Protein AF-A0A8T5A7S9-F1 (afdb_monomer_lite)

pLDDT: mean 94.55, std 4.29, range [72.12, 98.38]

Radius of gyration: 16.16 Å; chains: 1; bounding box: 42×24×37 Å

Foldseek 3Di:
DDDDDDPVCCVLCVPDDDDDDDDPPDDKFLDDPVLVVVLVVLLVVLLVPDDPVCCVPPPLQVVVCVVCVSVVHRCVVVPQLLSVQSVCSNVVHDDDRGIPVVSVVSSVCVVVVHRD

Secondary structure (DSSP, 8-state):
------HHHHHH-TT---------S----S--HHHHHHHHHHHHHHHHH--HHHHHH-HHHHHHHHHHHHTT--TTTS--HHHHHHHHHHTTPPPP-S-HHHHHHHHHHHHH----

Structure (mmCIF, N/CA/C/O backbone):
data_AF-A0A8T5A7S9-F1
#
_entry.id   AF-A0A8T5A7S9-F1
#
loop_
_atom_site.group_PDB
_atom_site.id
_atom_site.type_symbol
_atom_site.label_atom_id
_atom_site.label_alt_id
_atom_site.label_comp_id
_atom_site.label_asym_id
_atom_site.label_entity_id
_atom_site.label_seq_id
_atom_site.pdbx_PDB_ins_code
_atom_site.Cartn_x
_atom_site.Cartn_y
_atom_site.Cartn_z
_atom_site.occupancy
_atom_site.B_iso_or_equiv
_atom_site.auth_seq_id
_atom_site.auth_comp_id
_atom_site.auth_asym_id
_atom_site.auth_atom_id
_atom_site.pdbx_PDB_model_num
ATOM 1 N N . MET A 1 1 ? -22.060 -4.776 -10.569 1.00 72.12 1 MET A N 1
ATOM 2 C CA . MET A 1 1 ? -21.684 -5.595 -9.398 1.00 72.12 1 MET A CA 1
ATOM 3 C C . MET A 1 1 ? -22.389 -4.995 -8.197 1.00 72.12 1 MET A C 1
ATOM 5 O O . MET A 1 1 ? -22.374 -3.778 -8.092 1.00 72.12 1 MET A O 1
ATOM 9 N N . SER A 1 2 ? -23.050 -5.793 -7.359 1.00 79.19 2 SER A N 1
ATOM 10 C CA . SER A 1 2 ? -23.693 -5.315 -6.128 1.00 79.19 2 SER A CA 1
ATOM 11 C C . SER A 1 2 ? -22.874 -5.774 -4.926 1.00 79.19 2 SER A C 1
ATOM 13 O O . SER A 1 2 ? -22.640 -6.971 -4.777 1.00 79.19 2 SER A O 1
ATOM 15 N N . ILE A 1 3 ? -22.430 -4.837 -4.088 1.00 86.00 3 ILE A N 1
ATOM 16 C CA . ILE A 1 3 ? -21.773 -5.148 -2.815 1.00 86.00 3 ILE A CA 1
ATOM 17 C C . ILE A 1 3 ? -22.850 -5.174 -1.736 1.00 86.00 3 ILE A C 1
ATOM 19 O O . ILE A 1 3 ? -23.595 -4.207 -1.572 1.00 86.00 3 ILE A O 1
ATOM 23 N N . THR A 1 4 ? -22.923 -6.266 -0.983 1.00 87.69 4 THR A N 1
ATOM 24 C CA . THR A 1 4 ? -23.822 -6.386 0.166 1.00 87.69 4 THR A CA 1
ATOM 25 C C . THR A 1 4 ? -22.981 -6.542 1.422 1.00 87.69 4 THR A C 1
ATOM 27 O O . THR A 1 4 ? -22.227 -7.501 1.553 1.00 87.69 4 THR A O 1
ATOM 30 N N . LEU A 1 5 ? -23.098 -5.583 2.341 1.00 88.75 5 LEU A N 1
ATOM 31 C CA . LEU A 1 5 ? -22.435 -5.652 3.641 1.00 88.75 5 LEU A CA 1
ATOM 32 C C . LEU A 1 5 ? -23.279 -6.475 4.608 1.00 88.75 5 LEU A C 1
ATOM 34 O O . LEU A 1 5 ? -24.494 -6.285 4.683 1.00 88.75 5 LEU A O 1
ATOM 38 N N . HIS A 1 6 ? -22.619 -7.349 5.364 1.00 91.88 6 HIS A N 1
ATOM 39 C CA . HIS A 1 6 ? -23.257 -8.081 6.451 1.00 91.88 6 HIS A CA 1
ATOM 40 C C . HIS A 1 6 ? -23.828 -7.092 7.491 1.00 91.88 6 HIS A C 1
ATOM 42 O O . HIS A 1 6 ? -23.153 -6.100 7.784 1.00 91.88 6 HIS A O 1
ATOM 48 N N . PRO A 1 7 ? -25.026 -7.329 8.066 1.00 91.69 7 PRO A N 1
ATOM 49 C CA . PRO A 1 7 ? -25.656 -6.395 9.006 1.00 91.69 7 PRO A CA 1
ATOM 50 C C . PRO A 1 7 ? -24.746 -5.982 10.168 1.00 91.69 7 PRO A C 1
ATOM 52 O O . PRO A 1 7 ? -24.615 -4.795 10.447 1.00 91.69 7 PRO A O 1
ATOM 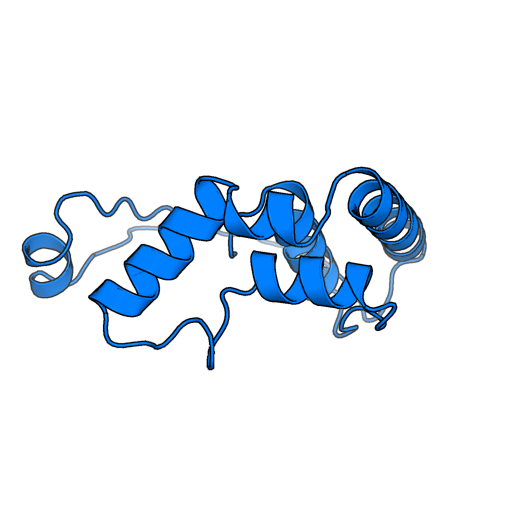55 N N . GLU A 1 8 ? -24.017 -6.939 10.748 1.00 92.50 8 GLU A N 1
ATOM 56 C CA . GLU A 1 8 ? -23.076 -6.677 11.846 1.00 92.50 8 GLU A CA 1
ATOM 57 C C . GLU A 1 8 ? -22.002 -5.636 11.475 1.00 92.50 8 GLU A C 1
ATOM 59 O O . GLU A 1 8 ? -21.623 -4.806 12.298 1.00 92.50 8 GLU A O 1
ATOM 64 N N . LEU A 1 9 ? -21.528 -5.628 10.222 1.00 90.31 9 LEU A N 1
ATOM 65 C CA . LEU A 1 9 ? -20.544 -4.642 9.769 1.00 90.31 9 LEU A CA 1
ATOM 66 C C . LEU A 1 9 ? -21.152 -3.242 9.687 1.00 90.31 9 LEU A C 1
ATOM 68 O O . LEU A 1 9 ? -20.486 -2.279 10.049 1.00 90.31 9 LEU A O 1
ATOM 72 N N . ARG A 1 10 ? -22.413 -3.123 9.259 1.00 88.38 10 ARG A N 1
ATOM 73 C CA . ARG A 1 10 ? -23.111 -1.828 9.205 1.00 88.38 10 ARG A CA 1
ATOM 74 C C . ARG A 1 10 ? -23.384 -1.274 10.598 1.00 88.38 10 ARG A C 1
ATOM 76 O O . ARG A 1 10 ? -23.251 -0.076 10.813 1.00 88.38 10 ARG A O 1
ATOM 83 N N . GLU A 1 11 ? -23.744 -2.142 11.539 1.00 91.19 11 GLU A N 1
ATOM 84 C CA . GLU A 1 11 ? -23.976 -1.750 12.931 1.00 91.19 11 GLU A CA 1
ATOM 85 C C . GLU A 1 11 ? -22.678 -1.315 13.613 1.00 91.19 11 GLU A C 1
ATOM 87 O O . GLU A 1 11 ? -22.636 -0.269 14.262 1.00 91.19 11 GLU A O 1
ATOM 92 N N . ARG A 1 12 ? -21.602 -2.092 13.435 1.00 90.44 12 ARG A N 1
ATOM 93 C CA . ARG A 1 12 ? -20.303 -1.818 14.061 1.00 90.44 12 ARG A CA 1
ATOM 94 C C . ARG A 1 12 ? -19.536 -0.679 13.397 1.00 90.44 12 ARG A C 1
ATOM 96 O O . ARG A 1 12 ? -18.752 -0.034 14.091 1.00 90.44 12 ARG A O 1
ATOM 103 N N . PHE A 1 13 ? -19.731 -0.433 12.100 1.00 90.06 13 PHE A N 1
ATOM 104 C CA . PHE A 1 13 ? -19.021 0.575 11.304 1.00 90.06 13 PHE A CA 1
ATOM 105 C C . PHE A 1 13 ? -20.004 1.374 10.439 1.00 90.06 13 PHE A C 1
ATOM 107 O O . PHE A 1 13 ? -20.103 1.184 9.230 1.00 90.06 13 PHE A O 1
ATOM 114 N N . GLN A 1 14 ? -20.744 2.279 11.078 1.00 87.50 14 GLN A N 1
ATOM 115 C CA . GLN A 1 14 ? -21.763 3.108 10.418 1.00 87.50 14 GLN A CA 1
ATOM 116 C C . GLN A 1 14 ? -21.176 4.067 9.370 1.00 87.50 14 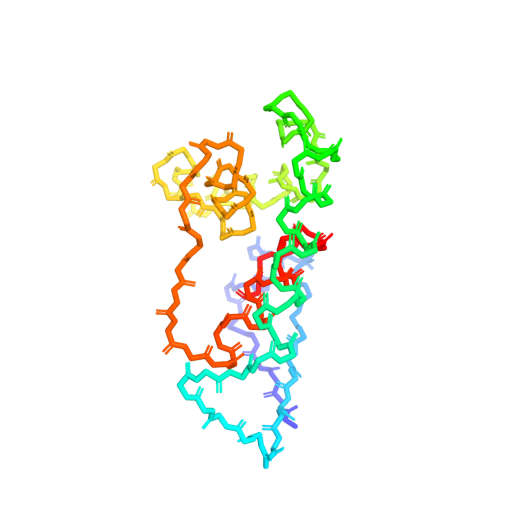GLN A C 1
ATOM 118 O O . GLN A 1 14 ? -21.871 4.484 8.450 1.00 87.50 14 GLN A O 1
ATOM 123 N N . ASP A 1 15 ? -19.894 4.392 9.514 1.00 87.81 15 ASP A N 1
ATOM 124 C CA . ASP A 1 15 ? -19.087 5.244 8.647 1.00 87.81 15 ASP A CA 1
ATOM 125 C C . ASP A 1 15 ? -18.345 4.468 7.540 1.00 87.81 15 ASP A C 1
ATOM 127 O O . ASP A 1 15 ? -17.597 5.060 6.764 1.00 87.81 15 ASP A O 1
ATOM 131 N N . LEU A 1 16 ? -18.523 3.142 7.456 1.00 86.38 16 LEU A N 1
ATOM 132 C CA . LEU A 1 16 ? -17.838 2.316 6.465 1.00 86.38 16 LEU A CA 1
ATOM 133 C C . LEU A 1 16 ? -18.494 2.432 5.087 1.00 86.38 16 LEU A C 1
ATOM 135 O O . LEU A 1 16 ? -19.547 1.849 4.819 1.00 86.38 16 LEU A O 1
ATOM 139 N N . GLU A 1 17 ? -17.790 3.090 4.176 1.00 85.06 17 GLU A N 1
ATOM 140 C CA . GLU A 1 17 ? -18.099 3.066 2.752 1.00 85.06 17 GLU A CA 1
ATOM 141 C C . GLU A 1 17 ? -17.252 2.009 2.042 1.00 85.06 17 GLU A C 1
ATOM 143 O O . GLU A 1 17 ? -16.027 1.980 2.160 1.00 85.06 17 GLU A O 1
ATOM 148 N N . VAL A 1 18 ? -17.907 1.131 1.279 1.00 86.12 18 VAL A N 1
ATOM 149 C CA . VAL A 1 18 ? -17.225 0.097 0.49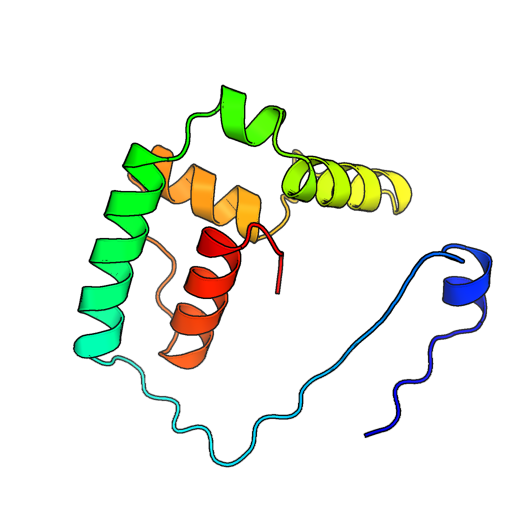4 1.00 86.12 18 VAL A CA 1
ATOM 150 C C . VAL A 1 18 ? -17.506 0.320 -0.979 1.00 86.12 18 VAL A C 1
ATOM 152 O O . VAL A 1 18 ? -18.651 0.270 -1.425 1.00 86.12 18 VAL A O 1
ATOM 155 N N . GLN A 1 19 ? -16.433 0.534 -1.731 1.00 85.56 19 GLN A N 1
ATOM 156 C CA . GLN A 1 19 ? -16.442 0.632 -3.182 1.00 85.56 19 GLN A CA 1
ATOM 157 C C . GLN A 1 19 ? -15.685 -0.560 -3.752 1.00 85.56 19 GLN A C 1
ATOM 159 O O . GLN A 1 19 ? -14.707 -1.022 -3.167 1.00 85.56 19 GLN A O 1
ATOM 164 N N . ALA A 1 20 ? -16.123 -1.059 -4.903 1.00 87.12 20 ALA A N 1
ATOM 165 C CA . ALA A 1 20 ? -15.400 -2.113 -5.591 1.00 87.12 20 ALA A CA 1
ATOM 166 C C . ALA A 1 20 ? -15.397 -1.872 -7.093 1.00 87.12 20 ALA A C 1
ATOM 168 O O . ALA A 1 20 ? -16.409 -1.512 -7.698 1.00 87.12 20 ALA A O 1
ATOM 169 N N . VAL A 1 21 ? -14.230 -2.104 -7.681 1.00 88.56 21 VAL A N 1
ATOM 170 C CA . VAL A 1 21 ? -13.959 -1.917 -9.102 1.00 88.56 21 VAL A CA 1
ATOM 171 C C . VAL A 1 21 ? -13.700 -3.285 -9.713 1.00 88.56 21 VAL A C 1
ATOM 173 O O . VAL A 1 21 ? -12.933 -4.078 -9.174 1.00 88.56 21 VAL A O 1
ATOM 176 N N . HIS A 1 22 ? -14.347 -3.569 -10.841 1.00 90.62 22 HIS A N 1
ATOM 177 C CA . HIS A 1 22 ? -14.119 -4.793 -11.601 1.00 90.62 22 HIS A CA 1
ATOM 178 C C . HIS A 1 22 ? -13.376 -4.444 -12.887 1.00 90.62 22 HIS A C 1
ATOM 180 O O . HIS A 1 22 ? -13.939 -3.820 -13.786 1.00 90.62 22 HIS A O 1
ATOM 186 N N . LEU A 1 23 ? -12.116 -4.863 -12.959 1.00 91.56 23 LEU A N 1
ATOM 187 C CA . LEU A 1 23 ? -11.281 -4.737 -14.147 1.00 91.56 23 LEU A CA 1
ATOM 188 C C . LEU A 1 23 ? -11.403 -6.012 -14.988 1.00 91.56 23 LEU A C 1
ATOM 190 O O . LEU A 1 23 ? -11.304 -7.115 -14.455 1.00 91.56 23 LEU A O 1
ATOM 194 N N . ARG A 1 24 ? -11.626 -5.862 -16.295 1.00 94.81 24 ARG A N 1
ATOM 195 C CA . ARG A 1 24 ? -11.681 -6.971 -17.259 1.00 94.81 24 ARG A CA 1
ATOM 196 C C . ARG A 1 24 ? -10.551 -6.840 -18.264 1.00 94.81 24 ARG A C 1
ATOM 198 O O . ARG A 1 24 ? -10.026 -5.747 -18.455 1.00 94.81 24 ARG A O 1
ATOM 205 N N . ASP A 1 25 ? -10.181 -7.967 -18.865 1.00 95.69 25 ASP A N 1
ATOM 206 C CA . ASP A 1 25 ? -9.177 -8.038 -19.933 1.00 95.69 25 ASP A CA 1
ATOM 207 C C . ASP A 1 25 ? -7.800 -7.472 -19.529 1.00 95.69 25 ASP A C 1
ATOM 209 O O . ASP A 1 25 ? -7.015 -7.015 -20.362 1.00 95.69 25 ASP A O 1
ATOM 213 N N . VAL A 1 26 ? -7.489 -7.527 -18.227 1.00 94.81 26 VAL A N 1
ATOM 214 C CA . VAL A 1 26 ? -6.190 -7.125 -17.684 1.00 94.81 26 VAL A CA 1
ATOM 215 C C . VAL A 1 26 ? -5.134 -8.122 -18.144 1.00 94.81 26 VAL A C 1
ATOM 217 O O . VAL A 1 26 ? -5.198 -9.312 -17.833 1.00 94.81 26 VAL A O 1
ATOM 220 N N . LYS A 1 27 ? -4.130 -7.629 -18.868 1.00 95.75 27 LYS A N 1
ATOM 221 C CA . LYS A 1 27 ? -2.983 -8.431 -19.294 1.00 95.75 27 LYS A CA 1
ATOM 222 C C . LYS A 1 27 ? -1.940 -8.454 -18.186 1.00 95.75 27 LYS A C 1
ATOM 224 O O . LYS A 1 27 ? -1.147 -7.527 -18.064 1.00 95.75 27 LYS A O 1
ATOM 229 N N . VAL A 1 28 ? -1.951 -9.520 -17.394 1.00 97.31 28 VAL A N 1
ATOM 230 C CA . VAL A 1 28 ? -0.958 -9.741 -16.340 1.00 97.31 28 VAL A CA 1
ATOM 231 C C . VAL A 1 28 ? 0.243 -10.476 -16.927 1.00 97.31 28 VAL A C 1
ATOM 233 O O . VAL A 1 28 ? 0.106 -11.563 -17.481 1.00 97.31 28 VAL A O 1
ATOM 236 N N . LYS A 1 29 ? 1.416 -9.860 -16.810 1.00 97.62 29 LYS A N 1
ATOM 237 C CA . LYS A 1 29 ? 2.729 -10.435 -17.128 1.00 97.62 29 LYS A CA 1
ATOM 238 C C . LYS A 1 29 ? 3.570 -10.569 -15.858 1.00 97.62 29 LYS A C 1
ATOM 240 O O . LYS A 1 29 ? 3.286 -9.883 -14.870 1.00 97.62 29 LYS A O 1
ATOM 245 N N . ASP A 1 30 ? 4.636 -11.358 -15.927 1.00 97.00 30 ASP A N 1
ATOM 246 C CA . ASP A 1 30 ? 5.627 -11.481 -14.849 1.00 97.00 30 ASP A CA 1
ATOM 247 C C . ASP A 1 30 ? 6.429 -10.185 -14.648 1.00 97.00 30 ASP A C 1
ATOM 249 O O . ASP A 1 30 ? 6.726 -9.801 -13.520 1.00 97.00 30 ASP A O 1
ATOM 253 N N . GLU A 1 31 ? 6.730 -9.475 -15.738 1.00 94.94 31 GLU A N 1
ATOM 254 C CA . GLU A 1 31 ? 7.474 -8.215 -15.739 1.00 94.94 31 GLU A CA 1
ATOM 255 C C . GLU A 1 31 ? 7.002 -7.315 -16.890 1.00 94.94 31 GLU A C 1
ATOM 257 O O . GLU A 1 31 ? 6.535 -7.793 -17.930 1.00 94.94 31 GLU A O 1
ATOM 262 N N . ASP A 1 32 ? 7.130 -6.003 -16.699 1.00 97.06 32 ASP A N 1
ATOM 263 C CA . ASP A 1 32 ? 6.959 -5.005 -17.748 1.00 97.06 32 ASP A CA 1
ATOM 264 C C . ASP A 1 32 ? 8.009 -3.886 -17.576 1.00 97.06 32 ASP A C 1
ATOM 266 O O . ASP A 1 32 ? 8.054 -3.275 -16.506 1.00 97.06 32 ASP A O 1
ATOM 270 N N . PRO A 1 33 ? 8.870 -3.614 -18.578 1.00 97.12 33 PRO A N 1
ATOM 271 C CA . PRO A 1 33 ? 9.956 -2.641 -18.437 1.00 97.12 33 PRO A CA 1
ATOM 272 C C . PRO A 1 33 ? 9.495 -1.222 -18.088 1.00 97.12 33 PRO A C 1
ATOM 274 O O . PRO A 1 33 ? 10.191 -0.519 -17.359 1.00 97.12 33 PRO A O 1
ATOM 277 N N . GLU A 1 34 ? 8.329 -0.793 -18.577 1.00 97.31 34 GLU A N 1
ATOM 278 C CA . GLU A 1 34 ? 7.788 0.535 -18.266 1.00 97.31 34 GLU A CA 1
ATOM 279 C C . GLU A 1 34 ? 7.366 0.612 -16.796 1.00 97.31 34 GLU A C 1
ATOM 281 O O . GLU A 1 34 ? 7.655 1.590 -16.104 1.00 97.31 34 GLU A O 1
ATOM 286 N N . LEU A 1 35 ? 6.757 -0.461 -16.285 1.00 97.19 35 LEU A N 1
ATOM 287 C CA . LEU A 1 35 ? 6.393 -0.562 -14.876 1.00 97.19 35 LEU A CA 1
ATOM 288 C C . LEU A 1 35 ? 7.621 -0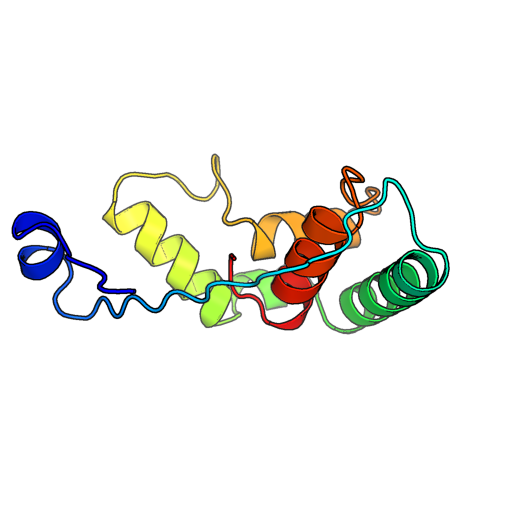.610 -13.957 1.00 97.19 35 LEU A C 1
ATOM 290 O O . LEU A 1 35 ? 7.585 -0.029 -12.873 1.00 97.19 35 LEU A O 1
ATOM 294 N N . GLU A 1 36 ? 8.705 -1.274 -14.365 1.00 97.12 36 GLU A N 1
ATOM 295 C CA . GLU A 1 36 ? 9.954 -1.287 -13.593 1.00 97.12 36 GLU A CA 1
ATOM 296 C C . GLU A 1 36 ? 10.596 0.109 -13.531 1.00 97.12 36 GLU A C 1
ATOM 298 O O . GLU A 1 36 ? 10.985 0.554 -12.451 1.00 97.12 36 GLU A O 1
ATOM 303 N N . LEU A 1 37 ? 10.606 0.860 -14.639 1.00 97.88 37 LEU A N 1
ATOM 304 C CA . LEU A 1 37 ? 11.052 2.260 -14.634 1.00 97.88 37 LEU A CA 1
ATOM 305 C C . LEU A 1 37 ? 10.170 3.134 -13.730 1.00 97.88 37 LEU A C 1
ATOM 307 O O . LEU A 1 37 ? 10.670 3.928 -12.930 1.00 97.88 37 LEU A O 1
ATOM 311 N N . PHE A 1 38 ? 8.850 2.956 -13.799 1.00 97.50 38 PHE A N 1
ATOM 312 C CA . PHE A 1 38 ? 7.923 3.683 -12.936 1.00 97.50 38 PHE A CA 1
ATOM 313 C C . PHE A 1 38 ? 8.118 3.332 -11.452 1.00 97.50 38 PHE A C 1
ATOM 315 O O . PHE A 1 38 ? 8.068 4.206 -10.585 1.00 97.50 38 PHE A O 1
ATOM 322 N N . LYS A 1 39 ? 8.413 2.066 -11.137 1.00 97.62 39 LYS A N 1
ATOM 323 C CA . LYS A 1 39 ? 8.740 1.603 -9.781 1.00 97.62 39 LYS A CA 1
ATOM 324 C C . LYS A 1 39 ? 9.962 2.332 -9.225 1.00 97.62 39 LYS A C 1
ATOM 326 O O . LYS A 1 39 ? 9.920 2.789 -8.082 1.00 97.62 39 LYS A O 1
ATOM 331 N N . GLU A 1 40 ? 11.020 2.493 -10.017 1.00 97.88 40 GLU A N 1
ATOM 332 C CA . GLU A 1 40 ? 12.207 3.260 -9.618 1.00 97.88 40 GLU A CA 1
ATOM 333 C C . GLU A 1 40 ? 11.871 4.729 -9.322 1.00 97.88 40 GLU A C 1
ATOM 335 O O . GLU A 1 40 ? 12.310 5.282 -8.307 1.00 97.88 40 GLU A O 1
ATOM 340 N N . GLU A 1 41 ? 11.028 5.349 -10.151 1.00 98.06 41 GLU A N 1
ATOM 341 C CA . GLU A 1 41 ? 10.567 6.719 -9.938 1.00 98.06 41 GLU A CA 1
ATOM 342 C C . GLU A 1 41 ? 9.762 6.860 -8.637 1.00 98.06 41 GLU A C 1
ATOM 344 O O . GLU A 1 41 ? 10.017 7.769 -7.839 1.00 98.06 41 GLU A O 1
ATOM 349 N N . VAL A 1 42 ? 8.804 5.960 -8.393 1.00 98.12 42 VAL A N 1
ATOM 350 C CA . VAL A 1 42 ? 8.000 5.932 -7.160 1.00 98.12 42 VAL A CA 1
ATOM 351 C C . VAL A 1 42 ? 8.900 5.730 -5.939 1.00 98.12 42 VAL A C 1
ATOM 353 O O . VAL A 1 42 ? 8.730 6.419 -4.932 1.00 98.12 42 VAL A O 1
ATOM 356 N N . ILE A 1 43 ? 9.897 4.841 -6.013 1.00 98.38 43 ILE A N 1
ATOM 357 C CA . ILE A 1 43 ? 10.871 4.622 -4.933 1.00 98.38 43 ILE A CA 1
ATOM 358 C C . ILE A 1 43 ? 11.635 5.912 -4.627 1.00 98.38 43 ILE A C 1
ATOM 360 O O . ILE A 1 43 ? 11.747 6.294 -3.457 1.00 98.38 43 ILE A O 1
ATOM 364 N N . ARG A 1 44 ? 12.133 6.606 -5.657 1.00 98.25 44 ARG A N 1
ATOM 365 C CA . ARG A 1 44 ? 12.850 7.877 -5.497 1.00 98.25 44 ARG A CA 1
ATOM 366 C C . ARG A 1 44 ? 11.959 8.937 -4.846 1.00 98.25 44 ARG A C 1
ATOM 368 O O . ARG A 1 44 ? 12.324 9.472 -3.800 1.00 98.25 44 ARG A O 1
ATOM 375 N N . ARG A 1 45 ? 10.760 9.169 -5.394 1.00 97.94 45 ARG A N 1
ATOM 376 C CA . ARG A 1 45 ? 9.780 10.126 -4.844 1.00 97.94 45 ARG A CA 1
ATOM 377 C C . ARG A 1 45 ? 9.394 9.784 -3.408 1.00 97.94 45 ARG A C 1
ATOM 379 O O . ARG A 1 45 ? 9.258 10.673 -2.572 1.00 97.94 45 ARG A O 1
ATOM 386 N N . THR A 1 46 ? 9.274 8.497 -3.089 1.00 98.19 46 THR A N 1
ATOM 387 C CA . THR A 1 46 ? 8.960 8.034 -1.733 1.00 98.19 46 THR A CA 1
ATOM 388 C C . THR A 1 46 ? 10.077 8.382 -0.750 1.00 98.19 46 THR A C 1
ATOM 390 O O . THR A 1 46 ? 9.788 8.893 0.331 1.00 98.19 46 THR A O 1
ATOM 393 N N . ARG A 1 47 ? 11.346 8.162 -1.120 1.00 97.88 47 ARG A N 1
ATOM 394 C CA . ARG A 1 47 ? 12.505 8.515 -0.278 1.00 97.88 47 ARG A CA 1
ATOM 395 C C . ARG A 1 47 ? 12.640 10.020 -0.054 1.00 97.88 47 ARG A C 1
ATOM 397 O O . ARG A 1 47 ? 13.058 10.430 1.020 1.00 97.88 47 ARG A O 1
ATOM 404 N N . GLU A 1 48 ? 12.267 10.831 -1.041 1.00 97.25 48 GLU A N 1
ATOM 405 C CA . GLU A 1 48 ? 12.271 12.297 -0.936 1.00 97.25 48 GLU A CA 1
ATOM 406 C C . GLU A 1 48 ? 11.096 12.823 -0.090 1.00 97.25 48 GLU A C 1
ATOM 408 O O . GLU A 1 48 ? 11.235 13.779 0.675 1.00 97.25 48 GLU A O 1
ATOM 413 N N . ARG A 1 49 ? 9.917 12.199 -0.216 1.00 96.19 49 ARG A N 1
ATOM 414 C CA . ARG A 1 49 ? 8.675 12.649 0.429 1.00 96.19 49 ARG A CA 1
ATOM 415 C C . ARG A 1 49 ? 8.564 12.227 1.891 1.00 96.19 49 ARG A C 1
ATOM 417 O O . ARG A 1 49 ? 7.985 12.973 2.688 1.00 96.19 49 ARG A O 1
ATOM 424 N N . TRP A 1 50 ? 9.047 11.043 2.253 1.00 97.81 50 TRP A N 1
ATOM 425 C CA . TRP A 1 50 ? 8.720 10.418 3.534 1.00 97.81 50 TRP A CA 1
ATOM 426 C C . TRP A 1 50 ? 9.888 10.372 4.514 1.00 97.81 50 TRP A C 1
ATOM 428 O O . TRP A 1 50 ? 11.027 10.101 4.159 1.00 97.81 50 TRP A O 1
ATOM 438 N N . THR A 1 51 ? 9.555 10.551 5.790 1.00 97.12 51 THR A N 1
ATOM 439 C CA . THR A 1 51 ? 10.398 10.203 6.940 1.00 97.12 51 THR A CA 1
ATOM 440 C C . THR A 1 51 ? 9.575 9.354 7.908 1.00 97.12 51 THR A C 1
ATOM 442 O O . THR A 1 51 ? 8.348 9.264 7.771 1.00 97.12 51 THR A O 1
ATOM 445 N N . LEU A 1 52 ? 10.213 8.727 8.901 1.00 94.62 52 LEU A N 1
ATOM 446 C CA . LEU A 1 52 ? 9.486 7.924 9.892 1.00 94.62 52 LEU A CA 1
ATOM 447 C C . LEU A 1 52 ? 8.502 8.775 10.711 1.00 94.62 52 LEU A C 1
ATOM 449 O O . LEU A 1 52 ? 7.418 8.301 11.055 1.00 94.62 52 LEU A O 1
ATOM 453 N N . GLU A 1 53 ? 8.848 10.035 10.965 1.00 95.94 53 GLU A N 1
ATOM 454 C CA . GLU A 1 53 ? 8.006 11.026 11.634 1.00 95.94 53 GLU A CA 1
ATOM 455 C C . GLU A 1 53 ? 6.780 11.350 10.775 1.00 95.94 53 GLU A C 1
ATOM 457 O O . GLU A 1 53 ? 5.649 11.221 11.246 1.00 95.94 53 GLU A O 1
ATOM 462 N N . ARG A 1 54 ? 6.980 11.649 9.481 1.00 96.31 54 ARG A N 1
ATOM 463 C CA . ARG A 1 54 ? 5.874 11.913 8.543 1.00 96.31 54 ARG A CA 1
ATOM 464 C C . ARG A 1 54 ? 4.925 10.723 8.421 1.00 96.31 54 ARG A C 1
ATOM 466 O O . ARG A 1 54 ? 3.716 10.914 8.381 1.00 96.31 54 ARG A O 1
ATOM 473 N N . ILE A 1 55 ? 5.444 9.493 8.414 1.00 96.19 55 ILE A N 1
ATOM 474 C CA . ILE A 1 55 ? 4.619 8.271 8.414 1.00 96.19 55 ILE A CA 1
ATOM 475 C C . ILE A 1 55 ? 3.734 8.187 9.664 1.00 96.19 55 ILE A C 1
ATOM 477 O O . ILE A 1 55 ? 2.559 7.809 9.591 1.00 96.19 55 ILE A O 1
ATOM 481 N N . ARG A 1 56 ? 4.300 8.512 10.832 1.00 93.44 56 ARG A N 1
ATOM 482 C CA . ARG A 1 56 ? 3.575 8.477 12.106 1.00 93.44 56 ARG A CA 1
ATOM 483 C C . ARG A 1 56 ? 2.429 9.489 12.119 1.00 93.44 56 ARG A C 1
ATOM 485 O O . ARG A 1 56 ? 1.365 9.176 12.645 1.00 93.44 56 ARG A O 1
ATOM 492 N N . GLU A 1 57 ? 2.632 10.656 11.522 1.00 94.81 57 GLU A N 1
ATOM 493 C CA . GLU A 1 57 ? 1.694 11.783 11.580 1.00 94.81 57 GLU A CA 1
ATOM 494 C C . GLU A 1 57 ? 0.708 11.835 10.403 1.00 94.81 57 GLU A C 1
ATOM 496 O O . GLU A 1 57 ? -0.293 12.543 10.478 1.00 94.81 57 GLU A O 1
ATOM 501 N N . HIS A 1 58 ? 0.931 11.059 9.338 1.00 97.06 58 HIS A N 1
ATOM 502 C CA . HIS A 1 58 ? 0.073 11.104 8.156 1.00 97.06 58 HIS A CA 1
ATOM 503 C C . HIS A 1 58 ? -1.357 10.609 8.447 1.00 97.06 58 HIS A C 1
ATOM 505 O O . HIS A 1 58 ? -1.523 9.470 8.903 1.00 97.06 58 HIS A O 1
ATOM 511 N N . PRO A 1 59 ? -2.398 11.397 8.112 1.00 96.19 59 PRO A N 1
ATOM 512 C CA . PRO A 1 59 ? -3.779 11.111 8.500 1.00 96.19 59 PRO A CA 1
ATOM 513 C C . PRO A 1 59 ? -4.299 9.789 7.929 1.00 96.19 59 PRO A C 1
ATOM 515 O O . PRO A 1 59 ? -4.855 8.994 8.679 1.00 96.19 59 PRO A O 1
ATOM 518 N N . ASN A 1 60 ? -4.042 9.488 6.649 1.00 95.62 60 ASN A N 1
ATOM 519 C CA . ASN A 1 60 ? -4.504 8.228 6.044 1.00 95.62 60 ASN A CA 1
ATOM 520 C C . ASN A 1 60 ? -3.892 7.006 6.743 1.00 95.62 60 ASN A C 1
ATOM 522 O O . ASN A 1 60 ? -4.597 6.065 7.094 1.00 95.62 60 ASN A O 1
ATOM 526 N N . LEU A 1 61 ? -2.579 7.033 7.004 1.00 97.00 61 LEU A N 1
ATOM 527 C CA . LEU A 1 61 ? -1.889 5.918 7.655 1.00 97.00 61 LEU A CA 1
ATOM 528 C C . LEU A 1 61 ? -2.365 5.772 9.102 1.00 97.00 61 LEU A C 1
ATOM 530 O O . LEU A 1 61 ? -2.595 4.659 9.567 1.00 97.00 61 LEU A O 1
ATOM 534 N N . ARG A 1 62 ? -2.580 6.896 9.798 1.00 96.56 62 ARG A N 1
ATOM 535 C CA . ARG A 1 62 ? -3.165 6.907 11.139 1.00 96.56 62 ARG A CA 1
ATOM 536 C C . ARG A 1 62 ? -4.560 6.284 11.154 1.00 96.56 62 ARG A C 1
ATOM 538 O O . ARG A 1 62 ? -4.789 5.415 11.990 1.00 96.56 62 ARG A O 1
ATOM 545 N N . ALA A 1 63 ? -5.427 6.651 10.212 1.00 94.56 63 ALA A N 1
ATOM 546 C CA . ALA A 1 63 ? -6.778 6.110 10.099 1.00 94.56 63 ALA A CA 1
ATOM 547 C C . ALA A 1 63 ? -6.779 4.584 9.910 1.00 94.56 63 ALA A C 1
ATOM 549 O O . ALA A 1 63 ? -7.525 3.886 10.592 1.00 94.56 63 ALA A O 1
ATOM 550 N N . TYR A 1 64 ? -5.892 4.040 9.066 1.00 95.38 64 TYR A N 1
ATOM 551 C CA . TYR A 1 64 ? -5.755 2.585 8.924 1.00 95.38 64 TYR A CA 1
ATOM 552 C C . TYR A 1 64 ? -5.285 1.903 10.207 1.00 95.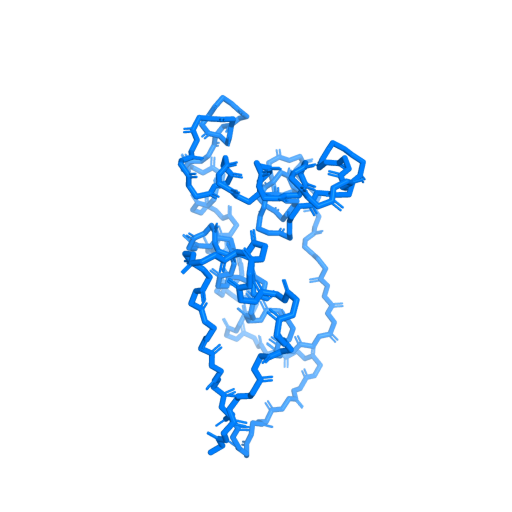38 64 TYR A C 1
ATOM 554 O O . TYR A 1 64 ? -5.804 0.847 10.563 1.00 95.38 64 TYR A O 1
ATOM 562 N N . ARG A 1 65 ? -4.310 2.486 10.914 1.00 96.50 65 ARG A N 1
ATOM 563 C CA . ARG A 1 65 ? -3.852 1.915 12.183 1.00 96.50 65 ARG A CA 1
ATOM 564 C C . ARG A 1 65 ? -4.972 1.934 13.230 1.00 96.50 65 ARG A C 1
ATOM 566 O O . ARG A 1 65 ? -5.220 0.911 13.860 1.00 96.50 65 ARG A O 1
ATOM 573 N N . ASP A 1 66 ? -5.686 3.053 13.360 1.00 94.69 66 ASP A N 1
ATOM 574 C CA . ASP A 1 66 ? -6.845 3.202 14.255 1.00 94.69 66 ASP A CA 1
ATOM 575 C C . ASP A 1 66 ? -7.949 2.189 13.920 1.00 94.69 66 ASP A C 1
ATOM 577 O O . ASP A 1 66 ? -8.487 1.542 14.821 1.00 94.69 66 ASP A O 1
ATOM 581 N N . PHE A 1 67 ? -8.223 1.969 12.631 1.00 92.88 67 PHE A N 1
ATOM 582 C CA . PHE A 1 67 ? -9.143 0.927 12.183 1.00 92.88 67 PHE A CA 1
ATOM 583 C C . PHE A 1 67 ? -8.672 -0.476 12.593 1.00 92.88 67 PHE A C 1
ATOM 585 O O . PHE A 1 67 ? -9.464 -1.246 13.131 1.00 92.88 67 PHE A O 1
ATOM 592 N N . PHE A 1 68 ? -7.386 -0.798 12.415 1.00 95.25 68 PHE A N 1
ATOM 593 C CA . PHE A 1 68 ? -6.819 -2.093 12.812 1.00 95.25 68 PHE A CA 1
ATOM 594 C C . PHE A 1 68 ? -6.973 -2.326 14.320 1.00 95.25 68 PHE A C 1
ATOM 596 O O . PHE A 1 68 ? -7.502 -3.364 14.721 1.00 95.25 68 PHE A O 1
ATOM 603 N N . TRP A 1 69 ? -6.628 -1.340 15.156 1.00 95.69 69 TRP A N 1
ATOM 604 C CA . TRP A 1 69 ? -6.848 -1.429 16.605 1.00 95.69 69 TRP A CA 1
ATOM 605 C C . TRP A 1 69 ? -8.328 -1.625 16.955 1.00 95.69 69 TRP A C 1
ATOM 607 O O . TRP A 1 69 ? -8.647 -2.477 17.785 1.00 95.69 69 TRP A O 1
ATOM 617 N N . ARG A 1 70 ? -9.239 -0.892 16.299 1.00 92.88 70 ARG A N 1
ATOM 618 C CA . ARG A 1 70 ? -10.698 -1.000 16.505 1.00 92.88 70 ARG A CA 1
ATOM 619 C C . ARG A 1 70 ? -11.230 -2.406 16.215 1.00 92.88 70 ARG A C 1
ATOM 621 O O . ARG A 1 70 ? -12.207 -2.819 16.837 1.00 92.88 70 ARG A O 1
ATOM 628 N N . ILE A 1 71 ? -10.597 -3.145 15.303 1.00 93.06 71 ILE A N 1
ATOM 629 C CA . ILE A 1 71 ? -10.965 -4.532 14.976 1.00 93.06 71 ILE A CA 1
ATOM 630 C C . ILE A 1 71 ? -10.116 -5.584 15.707 1.00 93.06 71 ILE A C 1
ATOM 632 O O . ILE A 1 71 ? -10.252 -6.773 15.431 1.00 93.06 71 ILE A O 1
ATOM 636 N N . GLY A 1 72 ? -9.270 -5.169 16.657 1.00 95.50 72 GLY A N 1
ATOM 637 C CA . GLY A 1 72 ? -8.455 -6.063 17.486 1.00 95.50 72 GLY A CA 1
ATOM 638 C C . GLY A 1 72 ? -7.143 -6.522 16.843 1.00 95.50 72 GLY A C 1
ATOM 639 O O . GLY A 1 72 ? -6.505 -7.443 17.351 1.00 95.50 72 GLY A O 1
ATOM 640 N N . ILE A 1 73 ? -6.720 -5.894 15.745 1.00 96.62 73 ILE A N 1
ATOM 641 C CA . ILE A 1 73 ? -5.436 -6.157 15.092 1.00 96.62 73 ILE A CA 1
ATOM 642 C C . ILE A 1 73 ? -4.416 -5.133 15.582 1.00 96.62 73 ILE A C 1
ATOM 644 O O . ILE A 1 73 ? -4.627 -3.932 15.469 1.00 96.62 73 ILE A O 1
ATOM 648 N N . ASP A 1 74 ? -3.278 -5.600 16.095 1.00 96.81 74 ASP A N 1
ATOM 649 C CA . ASP A 1 74 ? -2.154 -4.731 16.447 1.00 96.81 74 ASP A CA 1
ATOM 650 C C . ASP A 1 74 ? -1.395 -4.314 15.167 1.00 96.81 74 ASP A C 1
ATOM 652 O O . ASP A 1 74 ? -0.667 -5.138 14.597 1.00 96.81 74 ASP A O 1
ATOM 656 N N . PRO A 1 75 ? -1.504 -3.052 14.706 1.00 95.38 75 PRO A N 1
ATOM 657 C CA . PRO A 1 75 ? -0.886 -2.595 13.468 1.00 95.38 75 PRO A CA 1
ATOM 658 C C . PRO A 1 75 ? 0.638 -2.444 13.573 1.00 95.38 75 PRO A C 1
ATOM 660 O O . PRO A 1 75 ? 1.308 -2.181 12.572 1.00 95.38 75 PRO A O 1
ATOM 663 N N . THR A 1 76 ? 1.218 -2.609 14.768 1.00 91.50 76 THR A N 1
ATOM 664 C CA . THR A 1 76 ? 2.675 -2.693 14.931 1.00 91.50 76 THR A CA 1
ATOM 665 C C . THR A 1 76 ? 3.207 -4.076 14.550 1.00 91.50 76 THR A C 1
ATOM 667 O O . THR A 1 76 ? 4.328 -4.166 14.041 1.00 91.50 76 THR A O 1
ATOM 670 N N . LYS A 1 77 ? 2.380 -5.122 14.716 1.00 94.75 77 LYS A N 1
ATOM 671 C CA . LYS A 1 77 ? 2.656 -6.514 14.323 1.00 94.75 77 LYS A CA 1
ATOM 672 C C . LYS A 1 77 ? 2.176 -6.816 12.904 1.00 94.75 77 LYS A C 1
ATOM 674 O O . LYS A 1 77 ? 2.922 -7.397 12.123 1.00 94.75 77 LYS A O 1
ATOM 679 N N . ILE A 1 78 ? 0.952 -6.401 12.567 1.00 94.88 78 ILE A N 1
ATOM 680 C CA . ILE A 1 78 ? 0.334 -6.588 11.247 1.00 94.88 78 ILE A CA 1
ATOM 681 C C . ILE A 1 78 ? 0.053 -5.213 10.652 1.00 94.88 78 ILE A C 1
ATOM 683 O O . ILE A 1 78 ? -1.016 -4.637 10.828 1.00 94.88 78 ILE A O 1
ATOM 687 N N . ARG A 1 79 ? 1.050 -4.657 9.968 1.00 95.38 79 ARG A N 1
ATOM 688 C CA . ARG A 1 79 ? 0.982 -3.292 9.445 1.00 95.38 79 ARG A CA 1
ATOM 689 C C . ARG A 1 79 ? 0.134 -3.216 8.163 1.00 95.38 79 ARG A C 1
ATOM 691 O O . ARG A 1 79 ? 0.315 -4.071 7.296 1.00 95.38 79 ARG A O 1
ATOM 698 N N . PRO A 1 80 ? -0.706 -2.175 7.990 1.00 96.50 80 PRO A N 1
ATOM 699 C CA . PRO A 1 80 ? -1.370 -1.892 6.717 1.00 96.50 80 PRO A CA 1
ATOM 700 C C . PRO A 1 80 ? -0.367 -1.801 5.555 1.00 96.50 80 PRO A C 1
ATOM 702 O O . PRO A 1 80 ? 0.738 -1.272 5.727 1.00 96.50 80 PRO A O 1
ATOM 705 N N . SER A 1 81 ? -0.744 -2.313 4.380 1.00 96.12 81 SER A N 1
ATOM 706 C CA . SER A 1 81 ? 0.171 -2.521 3.245 1.00 96.12 81 SER A CA 1
ATOM 707 C C . SER A 1 81 ? 0.874 -1.236 2.815 1.00 96.12 81 SER A C 1
ATOM 709 O O . SER A 1 81 ? 2.099 -1.233 2.689 1.00 96.12 81 SER A O 1
ATOM 711 N N . ALA A 1 82 ? 0.142 -0.125 2.690 1.00 97.44 82 ALA A N 1
ATOM 712 C CA . ALA A 1 82 ? 0.714 1.162 2.298 1.00 97.44 82 ALA A CA 1
ATOM 713 C C . ALA A 1 82 ? 1.851 1.602 3.240 1.00 97.44 82 ALA A C 1
ATOM 715 O O . ALA A 1 82 ? 2.955 1.911 2.790 1.00 97.44 82 ALA A O 1
ATOM 716 N N . GLU A 1 83 ? 1.632 1.555 4.561 1.00 97.81 83 GLU A N 1
ATOM 717 C CA . GLU A 1 83 ? 2.675 1.923 5.525 1.00 97.81 83 GLU A CA 1
ATOM 718 C C . GLU A 1 83 ? 3.851 0.935 5.495 1.00 97.81 83 GLU A C 1
ATOM 720 O O . GLU A 1 83 ? 5.012 1.341 5.590 1.00 97.81 83 GLU A O 1
ATOM 725 N N . ALA A 1 84 ? 3.571 -0.365 5.364 1.00 97.50 84 ALA A N 1
ATOM 726 C CA . ALA A 1 84 ? 4.605 -1.391 5.291 1.00 97.50 84 ALA A CA 1
ATOM 727 C C . ALA A 1 84 ? 5.527 -1.191 4.079 1.00 97.50 84 ALA A C 1
ATOM 729 O O . ALA A 1 84 ? 6.749 -1.259 4.230 1.00 97.50 84 ALA A O 1
ATOM 730 N N . LEU A 1 85 ? 4.960 -0.889 2.910 1.00 98.19 85 LEU A N 1
ATOM 731 C CA . LEU A 1 85 ? 5.697 -0.656 1.668 1.00 98.19 85 LEU A CA 1
ATOM 732 C C . LEU A 1 85 ? 6.528 0.633 1.726 1.00 98.19 85 LEU A C 1
ATOM 734 O O . LEU A 1 85 ? 7.715 0.603 1.398 1.00 98.19 85 LEU A O 1
ATOM 738 N N . ILE A 1 86 ? 5.958 1.739 2.219 1.00 98.25 86 ILE A N 1
ATOM 739 C CA . ILE A 1 86 ? 6.696 3.004 2.383 1.00 98.25 86 ILE A CA 1
ATOM 740 C C . ILE A 1 86 ? 7.895 2.799 3.321 1.00 98.25 86 ILE A C 1
ATOM 742 O O . ILE A 1 86 ? 9.024 3.153 2.980 1.00 98.25 86 ILE A O 1
ATOM 746 N N . ARG A 1 87 ? 7.692 2.167 4.488 1.00 97.69 87 ARG A N 1
ATOM 747 C CA . ARG A 1 87 ? 8.794 1.866 5.422 1.00 97.69 87 ARG A CA 1
ATOM 748 C C . ARG A 1 87 ? 9.850 0.969 4.791 1.00 97.69 87 ARG A C 1
ATOM 750 O O . ARG A 1 87 ? 11.038 1.183 5.008 1.00 97.69 87 ARG A O 1
ATOM 757 N N . ARG A 1 88 ? 9.435 -0.025 4.004 1.00 97.69 88 ARG A N 1
ATOM 758 C CA . ARG A 1 88 ? 10.346 -0.927 3.294 1.00 97.69 88 ARG A CA 1
ATOM 759 C C . ARG A 1 88 ? 11.291 -0.148 2.375 1.00 97.69 88 ARG A C 1
ATOM 761 O O . ARG A 1 88 ? 12.498 -0.367 2.451 1.00 97.69 88 ARG A O 1
ATOM 768 N N . ILE A 1 89 ? 10.761 0.814 1.616 1.00 98.19 89 ILE A N 1
ATOM 769 C CA . ILE A 1 89 ? 11.546 1.717 0.761 1.00 98.19 89 ILE A CA 1
ATOM 770 C C . ILE A 1 89 ? 12.529 2.567 1.579 1.00 98.19 89 ILE A C 1
ATOM 772 O O . ILE A 1 89 ? 13.699 2.677 1.196 1.00 98.19 89 ILE A O 1
ATOM 776 N N . LEU A 1 90 ? 12.076 3.145 2.699 1.00 97.94 90 LEU A N 1
ATOM 777 C CA . LEU A 1 90 ? 12.922 3.964 3.580 1.00 97.94 90 LEU A CA 1
ATOM 778 C C . LEU A 1 90 ? 14.050 3.160 4.237 1.00 97.94 90 LEU A C 1
ATOM 780 O O . LEU A 1 90 ? 15.135 3.688 4.453 1.00 97.94 90 LEU A O 1
ATOM 784 N N . HIS A 1 91 ? 13.823 1.877 4.509 1.00 97.44 91 HIS A N 1
ATOM 785 C CA . HIS A 1 91 ? 14.848 0.965 5.017 1.00 97.44 91 HIS A CA 1
ATOM 786 C C . HIS A 1 91 ? 15.786 0.423 3.927 1.00 97.44 91 HIS A C 1
ATOM 788 O O . HIS A 1 91 ? 16.630 -0.416 4.223 1.00 97.44 91 HIS A O 1
ATOM 794 N N . GLY A 1 92 ? 15.644 0.863 2.672 1.00 96.62 92 GLY A N 1
ATOM 795 C CA . GLY A 1 92 ? 16.479 0.394 1.564 1.00 96.62 92 GLY A CA 1
ATOM 796 C C . GLY A 1 92 ? 16.163 -1.029 1.097 1.00 96.62 92 GLY A C 1
ATOM 797 O O . GLY A 1 92 ? 16.909 -1.583 0.297 1.00 96.62 92 GLY A O 1
ATOM 798 N N . ASN A 1 93 ? 15.059 -1.620 1.559 1.00 97.50 93 ASN A N 1
ATOM 799 C CA . ASN A 1 93 ? 14.662 -2.967 1.167 1.00 97.50 93 ASN A CA 1
ATOM 800 C C . ASN A 1 93 ? 13.948 -2.945 -0.197 1.00 97.50 93 ASN A C 1
ATOM 802 O O . ASN A 1 93 ? 13.129 -2.052 -0.440 1.00 97.50 93 ASN A O 1
ATOM 806 N N . PRO A 1 94 ? 14.184 -3.942 -1.070 1.00 94.56 94 PRO A N 1
ATOM 807 C CA . PRO A 1 94 ? 13.524 -4.017 -2.370 1.00 94.56 94 PRO A CA 1
ATOM 808 C C . PRO A 1 94 ? 12.031 -4.288 -2.197 1.00 94.56 94 PRO A C 1
ATOM 810 O O . PRO A 1 94 ? 11.650 -5.080 -1.330 1.00 94.56 94 PRO A O 1
ATOM 813 N N . LEU A 1 95 ? 11.183 -3.666 -3.017 1.00 96.56 95 LEU A N 1
ATOM 814 C CA . LEU A 1 95 ? 9.749 -3.967 -3.040 1.00 96.56 95 LEU A CA 1
ATOM 815 C C . LEU A 1 95 ? 9.498 -5.438 -3.425 1.00 96.56 95 LEU A C 1
ATOM 817 O O . LEU A 1 95 ? 10.321 -6.029 -4.128 1.00 96.56 95 LEU A O 1
ATOM 821 N N . PRO A 1 96 ? 8.391 -6.049 -2.961 1.00 93.38 96 PRO A N 1
ATOM 822 C CA . PRO A 1 96 ? 7.959 -7.342 -3.479 1.00 93.38 96 PRO A CA 1
ATOM 823 C C . PRO A 1 96 ? 7.793 -7.271 -4.998 1.00 93.38 96 PRO A C 1
ATOM 825 O O . PRO A 1 96 ? 7.326 -6.259 -5.515 1.00 93.38 96 PRO A O 1
ATOM 828 N N . LYS A 1 97 ? 8.161 -8.352 -5.682 1.00 93.62 97 LYS A N 1
ATOM 829 C CA . LYS A 1 97 ? 7.961 -8.520 -7.118 1.00 93.62 97 LYS A CA 1
ATOM 830 C C . LYS A 1 97 ? 7.205 -9.818 -7.331 1.00 93.62 97 LYS A C 1
ATOM 832 O O . LYS A 1 97 ? 7.723 -10.879 -6.984 1.00 93.62 97 LYS A O 1
ATOM 837 N N . ILE A 1 98 ? 5.967 -9.716 -7.803 1.00 95.94 98 ILE A N 1
ATOM 838 C CA . ILE A 1 98 ? 5.088 -10.882 -7.973 1.00 95.94 98 ILE A CA 1
ATOM 839 C C . ILE A 1 98 ? 4.618 -10.973 -9.421 1.00 95.94 98 ILE A C 1
ATOM 841 O O . ILE A 1 98 ? 4.845 -11.986 -10.071 1.00 95.94 98 ILE A O 1
ATOM 845 N N . ASN A 1 99 ? 3.960 -9.928 -9.911 1.00 97.69 99 ASN A N 1
ATOM 846 C CA . ASN A 1 99 ? 3.571 -9.758 -11.305 1.00 97.69 99 ASN A CA 1
ATOM 847 C C . ASN A 1 99 ? 3.177 -8.293 -11.525 1.00 97.69 99 ASN A C 1
ATOM 849 O O . ASN A 1 99 ? 2.963 -7.541 -10.576 1.00 97.69 99 ASN A O 1
ATOM 853 N N . THR A 1 100 ? 3.017 -7.906 -12.782 1.00 97.75 100 THR A N 1
ATOM 854 C CA . THR A 1 100 ? 2.656 -6.535 -13.184 1.00 97.75 100 THR A CA 1
ATOM 855 C C . THR A 1 100 ? 1.418 -5.961 -12.488 1.00 97.75 100 THR A C 1
ATOM 857 O O . THR A 1 100 ? 1.409 -4.781 -12.146 1.00 97.75 100 THR A O 1
ATOM 860 N N . LEU A 1 101 ? 0.381 -6.764 -12.227 1.00 96.75 101 LEU A N 1
ATOM 861 C CA . LEU A 1 101 ? -0.824 -6.290 -11.538 1.00 96.75 101 LEU A CA 1
ATOM 862 C C . LEU A 1 101 ? -0.553 -6.022 -10.054 1.00 96.75 101 LEU A C 1
ATOM 864 O O . LEU A 1 101 ? -0.961 -4.989 -9.522 1.00 96.75 101 LEU A O 1
ATOM 868 N N . VAL A 1 102 ? 0.135 -6.956 -9.396 1.00 96.62 102 VAL A N 1
ATOM 869 C CA . VAL A 1 102 ? 0.484 -6.855 -7.976 1.00 96.62 102 VAL A CA 1
ATOM 870 C C . VAL A 1 102 ? 1.418 -5.678 -7.728 1.00 96.62 102 VAL A C 1
ATOM 872 O O . VAL A 1 102 ? 1.225 -4.884 -6.809 1.00 96.62 102 VAL A O 1
ATOM 875 N N . ASP A 1 103 ? 2.410 -5.533 -8.592 1.00 97.12 103 ASP A N 1
ATOM 876 C CA . ASP A 1 103 ? 3.371 -4.449 -8.526 1.00 97.12 103 ASP A CA 1
ATOM 877 C C . ASP A 1 103 ? 2.671 -3.098 -8.746 1.00 97.12 103 ASP A C 1
ATOM 879 O O . ASP A 1 103 ? 2.873 -2.176 -7.956 1.00 97.12 103 ASP A O 1
ATOM 883 N N . ALA A 1 104 ? 1.771 -2.990 -9.730 1.00 96.50 104 ALA A N 1
ATOM 884 C CA . ALA A 1 104 ? 1.030 -1.758 -9.998 1.00 96.50 104 ALA A CA 1
ATOM 885 C C . ALA A 1 104 ? 0.150 -1.307 -8.818 1.00 96.50 104 ALA A C 1
ATOM 887 O O . ALA A 1 104 ? 0.192 -0.131 -8.446 1.00 96.50 104 ALA A O 1
ATOM 888 N N . TYR A 1 105 ? -0.621 -2.207 -8.190 1.00 95.62 105 TYR A N 1
ATOM 889 C CA . TYR A 1 105 ? -1.451 -1.794 -7.049 1.00 95.62 105 TYR A CA 1
ATOM 890 C C . TYR A 1 105 ? -0.598 -1.463 -5.815 1.00 95.62 105 TYR A C 1
ATOM 892 O O . TYR A 1 105 ? -0.922 -0.520 -5.097 1.00 95.62 105 TYR A O 1
ATOM 900 N N . ASN A 1 106 ? 0.524 -2.163 -5.593 1.00 97.75 106 ASN A N 1
ATOM 901 C CA . ASN A 1 106 ? 1.455 -1.823 -4.513 1.00 97.75 106 ASN A CA 1
ATOM 902 C C . ASN A 1 106 ? 2.021 -0.405 -4.692 1.00 97.75 106 ASN A C 1
ATOM 904 O O . ASN A 1 106 ? 2.092 0.355 -3.723 1.00 97.75 106 ASN A O 1
ATOM 908 N N . LEU A 1 107 ? 2.384 -0.023 -5.923 1.00 97.88 107 LEU A N 1
ATOM 909 C CA . LEU A 1 107 ? 2.813 1.343 -6.246 1.00 97.88 107 LEU A CA 1
ATOM 910 C C . LEU A 1 107 ? 1.696 2.363 -6.001 1.00 97.88 107 LEU A C 1
ATOM 912 O O . LEU A 1 107 ? 1.943 3.398 -5.381 1.00 97.88 107 LEU A O 1
ATOM 916 N N . ALA A 1 108 ? 0.459 2.053 -6.399 1.00 97.00 108 ALA A N 1
ATOM 917 C CA . ALA A 1 108 ? -0.691 2.906 -6.108 1.00 97.00 108 ALA A CA 1
ATOM 918 C C . ALA A 1 108 ? -0.905 3.087 -4.594 1.00 97.00 108 ALA A C 1
ATOM 920 O O . ALA A 1 108 ? -1.147 4.208 -4.135 1.00 97.00 108 ALA A O 1
ATOM 921 N N . SER A 1 109 ? -0.747 2.026 -3.798 1.00 97.62 109 SER A N 1
ATOM 922 C CA . SER A 1 109 ? -0.829 2.101 -2.336 1.00 97.62 109 SER A CA 1
ATOM 923 C C . SER A 1 109 ? 0.261 2.973 -1.713 1.00 97.62 109 SER A C 1
ATOM 925 O O . SER A 1 109 ? -0.018 3.722 -0.775 1.00 97.62 109 SER A O 1
ATOM 927 N N . ILE A 1 110 ? 1.487 2.924 -2.241 1.00 97.94 110 ILE A N 1
ATOM 928 C CA . ILE A 1 110 ? 2.596 3.785 -1.799 1.00 97.94 110 ILE A CA 1
ATOM 929 C C . ILE A 1 110 ? 2.281 5.262 -2.077 1.00 97.94 110 ILE A C 1
ATOM 931 O O . ILE A 1 110 ? 2.400 6.100 -1.182 1.00 97.94 110 ILE A O 1
ATOM 935 N N . GLU A 1 111 ? 1.845 5.582 -3.295 1.00 97.25 111 GLU A N 1
ATOM 936 C CA . GLU A 1 111 ? 1.601 6.963 -3.733 1.00 97.25 111 GLU A CA 1
ATOM 937 C C . GLU A 1 111 ? 0.449 7.635 -2.977 1.00 97.25 111 GLU A C 1
ATOM 939 O O . GLU A 1 111 ? 0.540 8.793 -2.545 1.00 97.25 111 GLU A O 1
ATOM 944 N N . THR A 1 112 ? -0.636 6.885 -2.783 1.00 95.88 112 THR A N 1
ATOM 945 C CA . THR A 1 112 ? -1.886 7.385 -2.194 1.00 95.88 112 THR A CA 1
ATOM 946 C C . THR A 1 112 ? -1.936 7.252 -0.673 1.00 95.88 112 THR A C 1
ATOM 948 O O . THR A 1 112 ? -2.758 7.898 -0.020 1.00 95.88 112 THR A O 1
ATOM 951 N N . SER A 1 113 ? -1.060 6.426 -0.086 1.00 96.69 113 SER A N 1
ATOM 952 C CA . SER A 1 113 ? -1.162 5.989 1.315 1.00 96.69 113 SER A CA 1
ATOM 953 C C . SER A 1 113 ? -2.475 5.259 1.637 1.00 96.69 113 SER A C 1
ATOM 955 O O . SER A 1 113 ? -2.892 5.222 2.797 1.00 96.69 113 SER A O 1
ATOM 957 N N . ILE A 1 114 ? -3.130 4.699 0.615 1.00 93.88 114 ILE A N 1
ATOM 958 C CA . ILE A 1 114 ? -4.357 3.904 0.715 1.00 93.88 114 ILE A CA 1
ATOM 959 C C . ILE A 1 114 ? -3.972 2.435 0.575 1.00 93.88 114 ILE A C 1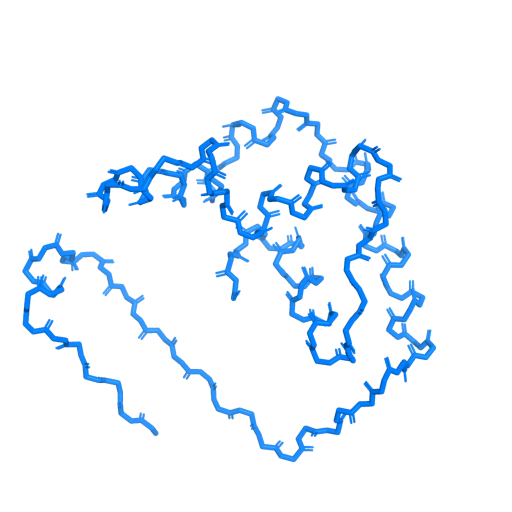
ATOM 961 O O . ILE A 1 114 ? -3.301 2.046 -0.377 1.00 93.88 114 ILE A O 1
ATOM 965 N N . SER A 1 115 ? -4.371 1.610 1.540 1.00 91.19 115 SER A N 1
ATOM 966 C CA . SER A 1 115 ? -4.148 0.164 1.457 1.00 91.19 115 SER A CA 1
ATOM 967 C C . SER A 1 115 ? -5.213 -0.432 0.537 1.00 91.19 115 SER A C 1
ATOM 969 O O . SER A 1 115 ? -6.392 -0.410 0.900 1.00 91.19 115 SER A O 1
ATOM 971 N N . LEU A 1 116 ? -4.784 -0.877 -0.649 1.00 86.38 116 LEU A N 1
ATOM 972 C CA . LEU A 1 116 ? -5.598 -1.532 -1.678 1.00 86.38 116 LEU A CA 1
ATOM 973 C C . LEU A 1 116 ? -5.507 -3.057 -1.557 1.00 86.38 116 LEU A C 1
ATOM 975 O O . LEU A 1 116 ? -4.453 -3.543 -1.074 1.00 86.38 116 LEU A O 1
#

Sequence (116 aa):
MSITLHPELRERFQDLEVQAVHLRDVKVKDEDPELELFKEEVIRRTRERWTLERIREHPNLRAYRDFFWRIGIDPTKIRPSAEALIRRILHGNPLPKINTLVDAYNLASIETSISL